Protein AF-A0A9X5XF26-F1 (afdb_monomer_lite)

Structure (mmCIF, N/CA/C/O backbone):
data_AF-A0A9X5XF26-F1
#
_entry.id   AF-A0A9X5XF26-F1
#
loop_
_atom_site.group_PDB
_atom_site.id
_atom_site.type_symbol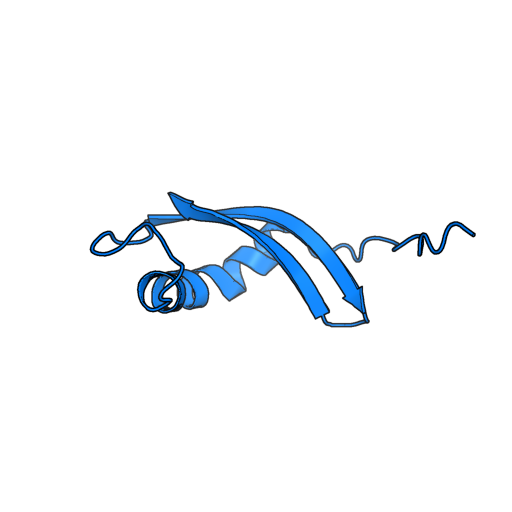
_atom_site.label_atom_id
_atom_site.label_alt_id
_atom_site.label_comp_id
_atom_site.label_asym_id
_atom_site.label_entity_id
_atom_site.label_seq_id
_atom_site.pdbx_PDB_ins_code
_atom_site.Cartn_x
_atom_site.Cartn_y
_atom_site.Cartn_z
_atom_site.occupancy
_atom_site.B_iso_or_equiv
_atom_site.auth_seq_id
_atom_site.auth_comp_id
_atom_site.auth_asym_id
_atom_site.auth_atom_id
_atom_site.pdbx_PDB_model_num
ATOM 1 N N . MET A 1 1 ? -1.810 9.503 -30.184 1.00 46.94 1 MET A N 1
ATOM 2 C CA . MET A 1 1 ? -0.499 8.831 -30.039 1.00 46.94 1 MET A CA 1
ATOM 3 C C . MET A 1 1 ? -0.500 8.064 -28.727 1.00 46.94 1 MET A C 1
ATOM 5 O O . MET A 1 1 ? -0.659 8.720 -27.702 1.00 46.94 1 MET A O 1
ATOM 9 N N . PRO A 1 2 ? -0.393 6.727 -28.699 1.00 49.44 2 PRO A N 1
ATOM 10 C CA . PRO A 1 2 ? -0.294 6.025 -27.431 1.00 49.44 2 PRO A CA 1
ATOM 11 C C . PRO A 1 2 ? 1.144 6.178 -26.926 1.00 49.44 2 PRO A C 1
ATOM 13 O O . PRO A 1 2 ? 2.067 5.560 -27.448 1.00 49.44 2 PRO A O 1
ATOM 16 N N . LYS A 1 3 ? 1.356 7.035 -25.923 1.00 59.97 3 LYS A N 1
ATOM 17 C CA . LYS A 1 3 ? 2.614 7.080 -25.166 1.00 59.97 3 LYS A CA 1
ATOM 18 C C . LYS A 1 3 ? 2.546 6.030 -24.056 1.00 59.97 3 LYS A C 1
ATOM 20 O O . LYS A 1 3 ? 2.640 6.348 -22.878 1.00 59.97 3 LYS A O 1
ATOM 25 N N . THR A 1 4 ? 2.319 4.777 -24.433 1.00 60.47 4 THR A N 1
ATOM 26 C CA . THR A 1 4 ? 2.368 3.666 -23.485 1.00 60.47 4 THR A CA 1
ATOM 27 C C . THR A 1 4 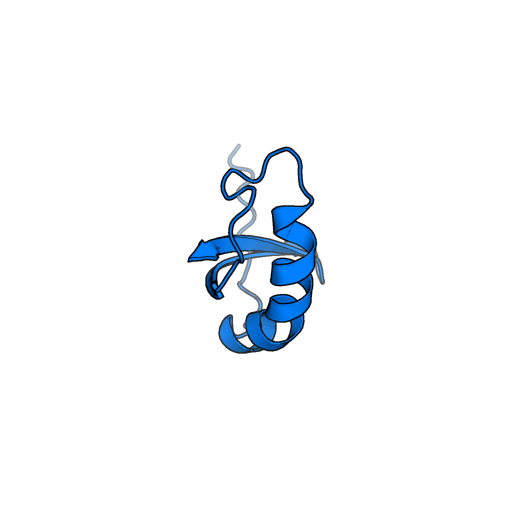? 3.802 3.171 -23.473 1.00 60.47 4 THR A C 1
ATOM 29 O O . THR A 1 4 ? 4.222 2.429 -24.357 1.00 60.47 4 THR A O 1
ATOM 32 N N . ALA A 1 5 ? 4.588 3.647 -22.509 1.00 61.22 5 ALA A N 1
ATOM 33 C CA . ALA A 1 5 ? 5.878 3.038 -22.234 1.00 61.22 5 ALA A CA 1
ATOM 34 C C . ALA A 1 5 ? 5.618 1.599 -21.770 1.00 61.22 5 ALA A C 1
ATOM 36 O O . ALA A 1 5 ? 4.967 1.381 -20.749 1.00 61.22 5 ALA A O 1
ATOM 37 N N . LEU A 1 6 ? 6.086 0.619 -22.542 1.00 56.47 6 LEU A N 1
ATOM 38 C CA . LEU A 1 6 ? 6.098 -0.776 -22.117 1.00 56.47 6 LEU A CA 1
ATOM 39 C C . LEU A 1 6 ? 7.192 -0.912 -21.061 1.00 56.47 6 LEU A C 1
ATOM 41 O O . LEU A 1 6 ? 8.370 -1.060 -21.383 1.00 56.47 6 LEU A O 1
ATOM 45 N N . HIS A 1 7 ? 6.802 -0.782 -19.797 1.00 55.44 7 HIS A N 1
ATOM 46 C CA . HIS A 1 7 ? 7.716 -0.987 -18.685 1.00 55.44 7 HIS A CA 1
ATOM 47 C C . HIS A 1 7 ? 7.933 -2.489 -18.511 1.00 55.44 7 HIS A C 1
ATOM 49 O O . HIS A 1 7 ? 6.981 -3.250 -18.325 1.00 55.44 7 HIS A O 1
ATOM 55 N N . ARG A 1 8 ? 9.185 -2.931 -18.646 1.00 58.22 8 ARG A N 1
ATOM 56 C CA . ARG A 1 8 ? 9.572 -4.300 -18.316 1.00 58.22 8 ARG A CA 1
ATOM 57 C C . ARG A 1 8 ? 9.646 -4.360 -16.791 1.00 58.22 8 ARG A C 1
ATOM 59 O O . ARG A 1 8 ? 10.448 -3.615 -16.237 1.00 58.22 8 ARG A O 1
ATOM 66 N N . PRO A 1 9 ? 8.850 -5.201 -16.112 1.00 56.00 9 PRO A N 1
ATOM 67 C CA . PRO A 1 9 ? 8.897 -5.267 -14.662 1.00 56.00 9 PRO A CA 1
ATOM 68 C C . PRO A 1 9 ? 10.311 -5.664 -14.235 1.00 56.00 9 PRO A C 1
ATOM 70 O O . PRO A 1 9 ? 10.793 -6.740 -14.589 1.00 56.00 9 PRO A O 1
ATOM 73 N N . GLY A 1 10 ? 10.991 -4.791 -13.494 1.00 57.56 10 GLY A N 1
ATOM 74 C CA . GLY A 1 10 ? 12.102 -5.222 -12.664 1.00 57.56 10 GLY A CA 1
ATOM 75 C C . GLY A 1 10 ? 11.564 -6.256 -11.675 1.00 57.56 10 GLY A C 1
ATOM 76 O O . GLY A 1 10 ? 10.588 -5.984 -10.976 1.00 57.56 10 GLY A O 1
ATOM 77 N N . SER A 1 11 ? 12.164 -7.448 -11.631 1.00 58.94 11 SER A N 1
ATOM 78 C CA . SER A 1 11 ? 11.780 -8.542 -10.724 1.00 58.94 11 SER A CA 1
ATOM 79 C C . SER A 1 11 ? 12.159 -8.246 -9.268 1.00 58.94 11 SER A C 1
ATOM 81 O O . SER A 1 11 ? 12.823 -9.046 -8.612 1.00 58.94 11 SER A O 1
ATOM 83 N N . HIS A 1 12 ? 11.757 -7.097 -8.728 1.00 60.56 12 HIS A N 1
ATOM 84 C CA . HIS A 1 12 ? 11.761 -6.923 -7.286 1.00 60.56 12 HIS A CA 1
ATOM 85 C C . HIS A 1 12 ? 10.650 -7.802 -6.720 1.00 60.56 12 HIS A C 1
ATOM 87 O O . HIS A 1 12 ? 9.468 -7.502 -6.892 1.00 60.56 12 HIS A O 1
ATOM 93 N N . ALA A 1 13 ? 11.028 -8.901 -6.065 1.00 67.06 13 ALA A N 1
ATOM 94 C CA . ALA A 1 13 ? 10.075 -9.765 -5.386 1.00 67.06 13 ALA A CA 1
ATOM 95 C C . ALA A 1 13 ? 9.269 -8.912 -4.382 1.00 67.06 13 ALA A C 1
ATOM 97 O O . ALA A 1 13 ? 9.870 -8.357 -3.455 1.00 67.06 13 ALA A O 1
ATOM 98 N N . PRO A 1 14 ? 7.933 -8.792 -4.529 1.00 68.62 14 PRO A N 1
ATOM 99 C CA . PRO A 1 14 ? 7.112 -7.915 -3.689 1.00 68.62 14 PRO A CA 1
ATOM 100 C C . PRO A 1 14 ? 7.279 -8.182 -2.188 1.00 68.62 14 PRO A C 1
ATOM 102 O O . PRO A 1 14 ? 7.241 -7.256 -1.382 1.00 68.62 14 PRO A O 1
ATOM 105 N N . ALA A 1 15 ? 7.541 -9.441 -1.823 1.00 70.50 15 ALA A N 1
ATOM 106 C CA . ALA A 1 15 ? 7.829 -9.851 -0.454 1.00 70.50 15 ALA A CA 1
ATOM 107 C C . ALA A 1 15 ? 9.120 -9.220 0.104 1.00 70.50 15 ALA A C 1
ATOM 109 O O . ALA A 1 15 ? 9.107 -8.709 1.218 1.00 70.50 15 ALA A O 1
ATOM 110 N N . ALA A 1 16 ? 10.210 -9.191 -0.672 1.00 77.44 16 ALA A N 1
ATOM 111 C CA . ALA A 1 16 ? 11.490 -8.635 -0.225 1.00 77.44 16 ALA A CA 1
ATOM 112 C C . ALA A 1 16 ? 11.425 -7.109 -0.041 1.00 77.44 16 ALA A C 1
ATOM 114 O O . ALA A 1 16 ? 11.953 -6.575 0.936 1.00 77.44 16 ALA A O 1
ATOM 115 N N . LEU A 1 17 ? 10.719 -6.409 -0.939 1.00 77.44 17 LEU A N 1
ATOM 116 C CA . LEU A 1 17 ? 10.445 -4.974 -0.793 1.00 77.44 17 LEU A CA 1
ATOM 117 C C . LEU A 1 17 ? 9.649 -4.684 0.481 1.00 77.44 17 LEU A C 1
ATOM 119 O O . LEU A 1 17 ? 9.965 -3.752 1.222 1.00 77.44 17 LEU A O 1
ATOM 123 N N . LEU A 1 18 ? 8.627 -5.497 0.749 1.00 81.12 18 LEU A N 1
ATOM 124 C CA . LEU A 1 18 ? 7.779 -5.330 1.918 1.00 81.12 18 LEU A CA 1
ATOM 125 C C . LEU A 1 18 ? 8.552 -5.569 3.219 1.00 81.12 18 LEU A C 1
ATOM 127 O O . LEU A 1 18 ? 8.378 -4.795 4.151 1.00 81.12 18 LEU A O 1
ATOM 131 N N . THR A 1 19 ? 9.442 -6.563 3.285 1.00 83.81 19 THR A N 1
ATOM 132 C CA . THR A 1 19 ? 10.286 -6.794 4.472 1.00 83.81 19 THR A CA 1
ATOM 133 C C . THR A 1 19 ? 11.104 -5.556 4.842 1.00 83.81 19 THR A C 1
ATOM 135 O O . THR A 1 19 ? 11.196 -5.218 6.019 1.00 83.81 19 THR A O 1
ATOM 138 N N . SER A 1 20 ? 11.656 -4.847 3.853 1.00 85.44 20 SER A N 1
ATOM 139 C CA . SER A 1 20 ? 12.442 -3.634 4.103 1.00 85.44 20 SER A CA 1
ATOM 140 C C . SER A 1 20 ? 11.582 -2.410 4.444 1.00 85.44 20 SER A C 1
ATOM 142 O O . SER A 1 20 ? 12.010 -1.574 5.237 1.00 85.44 20 SER A O 1
ATOM 144 N N . LEU A 1 21 ? 10.384 -2.284 3.862 1.00 89.56 21 LEU A N 1
ATOM 145 C CA . LEU A 1 21 ? 9.544 -1.086 3.990 1.00 89.56 21 LEU A CA 1
ATOM 146 C C . LEU A 1 21 ? 8.463 -1.181 5.074 1.00 89.56 21 LEU A C 1
ATOM 148 O O . LEU A 1 21 ? 7.940 -0.145 5.482 1.00 89.56 21 LEU A O 1
ATOM 152 N N . ALA A 1 22 ? 8.107 -2.382 5.539 1.00 90.75 22 ALA A N 1
ATOM 153 C CA . ALA A 1 22 ? 6.944 -2.594 6.400 1.00 90.75 22 ALA A CA 1
ATOM 154 C C . ALA A 1 22 ? 7.001 -1.761 7.685 1.00 90.75 22 ALA A C 1
ATOM 156 O O . ALA A 1 22 ? 6.054 -1.038 7.980 1.00 90.75 22 ALA A O 1
ATOM 157 N N . GLU A 1 23 ? 8.114 -1.804 8.419 1.00 91.62 23 GLU A N 1
ATOM 158 C CA . GLU A 1 23 ? 8.267 -1.036 9.662 1.00 91.62 23 GLU A CA 1
ATOM 159 C C . GLU A 1 23 ? 8.193 0.474 9.430 1.00 91.62 23 GLU A C 1
ATOM 161 O O . GLU A 1 23 ? 7.499 1.194 10.151 1.00 91.62 23 GLU A O 1
ATOM 166 N N . LEU A 1 24 ? 8.845 0.955 8.370 1.00 93.12 24 LEU A N 1
ATOM 167 C CA . LEU A 1 24 ? 8.823 2.368 8.007 1.00 93.12 24 LEU A CA 1
ATOM 168 C C . LEU A 1 24 ? 7.395 2.826 7.688 1.00 93.12 24 LEU A C 1
ATOM 170 O O . LEU A 1 24 ? 6.940 3.850 8.201 1.00 93.12 24 LEU A O 1
ATOM 174 N N . LEU A 1 25 ? 6.662 2.050 6.887 1.00 93.69 25 LEU A N 1
ATOM 175 C CA . LEU A 1 25 ? 5.284 2.359 6.511 1.00 93.69 25 LEU A CA 1
ATOM 176 C C . LEU A 1 25 ? 4.325 2.277 7.705 1.00 93.69 25 LEU A C 1
ATOM 178 O O . LEU A 1 25 ? 3.481 3.163 7.842 1.00 93.69 25 LEU A O 1
ATOM 182 N N . ARG A 1 26 ? 4.479 1.294 8.605 1.00 93.38 26 ARG A N 1
ATOM 183 C CA . ARG A 1 26 ? 3.678 1.175 9.841 1.00 93.38 26 ARG A CA 1
ATOM 184 C C . ARG A 1 26 ? 3.787 2.417 10.720 1.00 93.38 26 ARG A C 1
ATOM 186 O O . ARG A 1 26 ? 2.789 2.868 11.274 1.00 93.38 26 ARG A O 1
ATOM 193 N N . GLN A 1 27 ? 4.979 2.999 10.822 1.00 93.69 27 GLN A N 1
ATOM 194 C CA . GLN A 1 27 ? 5.213 4.192 11.639 1.00 93.69 27 GLN A CA 1
ATOM 195 C C . GLN A 1 27 ? 4.810 5.490 10.926 1.00 93.69 27 GLN A C 1
ATOM 197 O O . GLN A 1 27 ? 4.398 6.461 11.568 1.00 93.69 27 GLN A O 1
ATOM 202 N N . TRP A 1 28 ? 4.940 5.532 9.599 1.00 94.56 28 TRP A N 1
ATOM 203 C CA . TRP A 1 28 ? 4.727 6.737 8.802 1.00 94.56 28 TRP A CA 1
ATOM 204 C C . TRP A 1 28 ? 3.266 6.955 8.385 1.00 94.56 28 TRP A C 1
ATOM 206 O O . TRP A 1 28 ? 2.786 8.091 8.468 1.00 94.56 28 TRP A O 1
ATOM 216 N N . LEU A 1 29 ? 2.547 5.900 7.975 1.00 94.81 29 LEU A N 1
ATOM 217 C CA . LEU A 1 29 ? 1.170 5.986 7.464 1.00 94.81 29 LEU A CA 1
ATOM 218 C C . LEU A 1 29 ? 0.202 6.645 8.463 1.00 94.81 29 LEU A C 1
ATOM 220 O O . LEU A 1 29 ? -0.453 7.617 8.075 1.00 94.81 29 LEU A O 1
ATOM 224 N N . PRO A 1 30 ? 0.158 6.257 9.757 1.00 94.31 30 PRO A N 1
ATOM 225 C CA . PRO A 1 30 ? -0.752 6.872 10.727 1.00 94.31 30 PRO A CA 1
ATOM 226 C C . PRO A 1 30 ? -0.539 8.375 10.919 1.00 94.31 30 PRO A C 1
ATOM 228 O O . PRO A 1 30 ? -1.458 9.084 11.334 1.00 94.31 30 PRO A O 1
ATOM 231 N N . ARG A 1 31 ? 0.651 8.897 10.594 1.00 94.44 31 ARG A N 1
ATOM 232 C CA . ARG A 1 31 ? 0.984 10.325 10.707 1.00 94.44 31 ARG A CA 1
ATOM 233 C C . ARG A 1 31 ? 0.453 11.148 9.528 1.00 94.44 31 ARG A C 1
ATOM 235 O O . ARG A 1 31 ? 0.295 12.357 9.659 1.00 94.44 31 ARG A O 1
ATOM 242 N N . GLN A 1 32 ? 0.091 10.521 8.408 1.00 95.81 32 GLN A N 1
ATOM 243 C CA . GLN A 1 32 ? -0.340 11.230 7.200 1.00 95.81 32 GLN A CA 1
ATOM 244 C C . GLN A 1 32 ? -1.779 11.720 7.289 1.00 95.81 32 GLN A C 1
ATOM 246 O O . GLN A 1 32 ? -2.667 10.981 7.698 1.00 95.81 32 GLN A O 1
ATOM 251 N N . ARG A 1 33 ? -2.047 12.969 6.895 1.00 96.44 33 ARG A N 1
ATOM 252 C CA . ARG A 1 33 ? -3.399 13.561 6.983 1.00 96.44 33 ARG A CA 1
ATOM 253 C C . ARG A 1 33 ? -4.443 12.828 6.137 1.00 96.44 33 ARG A C 1
ATOM 255 O O . ARG A 1 33 ? -5.603 12.803 6.517 1.00 96.44 33 ARG A O 1
ATOM 262 N N . TRP A 1 34 ? -4.021 12.240 5.023 1.00 96.19 34 TRP A N 1
ATOM 263 C CA . TRP A 1 34 ? -4.879 11.491 4.103 1.00 96.19 34 TRP A CA 1
ATOM 264 C C . TRP A 1 34 ? -5.116 10.037 4.535 1.00 96.19 34 TRP A C 1
A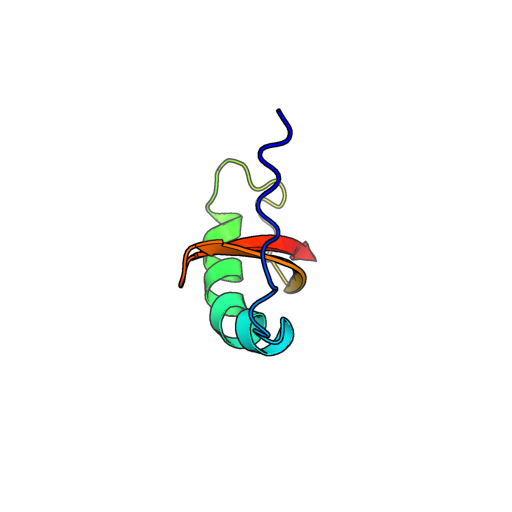TOM 266 O O . TRP A 1 34 ? -5.972 9.368 3.964 1.00 96.19 34 TRP A O 1
ATOM 276 N N . PHE A 1 35 ? -4.369 9.525 5.519 1.00 95.88 35 PHE A N 1
ATOM 277 C CA . PHE A 1 35 ? -4.544 8.153 5.981 1.00 95.88 35 PHE A CA 1
ATOM 278 C C . PHE A 1 35 ? -5.803 8.043 6.842 1.00 95.88 35 PHE A C 1
ATOM 280 O O . PHE A 1 35 ? -5.890 8.669 7.899 1.00 95.88 35 PHE A O 1
ATOM 287 N N . ALA A 1 36 ? -6.765 7.238 6.390 1.00 94.00 36 ALA A N 1
ATOM 288 C CA . ALA A 1 36 ? -8.082 7.128 7.012 1.00 94.00 36 ALA A CA 1
ATOM 289 C C . ALA A 1 36 ? -8.095 6.314 8.325 1.00 94.00 36 ALA A C 1
ATOM 291 O O . ALA A 1 36 ? -8.973 6.528 9.154 1.00 94.00 36 ALA A O 1
ATOM 292 N N . GLY A 1 37 ? -7.117 5.430 8.564 1.00 91.75 37 GLY A N 1
ATOM 293 C CA . GLY A 1 37 ? -7.033 4.572 9.760 1.00 91.75 37 GLY A CA 1
ATOM 294 C C . GLY A 1 37 ? -6.526 5.279 11.026 1.00 91.75 37 GLY A C 1
ATOM 295 O O . GLY A 1 37 ? -5.706 4.735 11.761 1.00 91.75 37 GLY A O 1
ATOM 296 N N . LYS A 1 38 ? -6.932 6.529 11.273 1.00 90.06 38 LYS A N 1
ATOM 297 C CA . LYS A 1 38 ? -6.442 7.319 12.416 1.00 90.06 38 LYS A CA 1
ATOM 298 C C . LYS A 1 38 ? -6.783 6.665 13.750 1.00 90.06 38 LYS A C 1
ATOM 300 O O . LYS A 1 38 ? -7.856 6.095 13.917 1.00 90.06 38 LYS A O 1
ATOM 305 N N . GLY A 1 39 ? -5.854 6.768 14.701 1.00 87.19 39 GLY A N 1
ATOM 306 C CA . GLY A 1 39 ? -6.003 6.186 16.037 1.00 87.19 39 GLY A CA 1
ATOM 307 C C . GLY A 1 39 ? -5.888 4.660 16.085 1.00 87.19 39 GLY A C 1
ATOM 308 O O . GLY A 1 39 ? -5.895 4.110 17.180 1.00 87.19 39 GLY A O 1
ATOM 309 N N . HIS A 1 40 ? -5.735 3.988 14.938 1.00 90.19 40 HIS A N 1
ATOM 310 C CA . HIS A 1 40 ? -5.606 2.538 14.853 1.00 90.19 40 HIS A CA 1
ATOM 311 C C . HIS A 1 40 ? -4.182 2.158 14.422 1.00 90.19 40 HIS A C 1
ATOM 313 O O . HIS A 1 40 ? -3.624 2.791 13.517 1.00 90.19 40 HIS A O 1
ATOM 319 N N . PRO A 1 41 ? -3.561 1.156 15.068 1.00 89.31 41 PRO A N 1
ATOM 320 C CA . PRO A 1 41 ? -2.269 0.649 14.632 1.00 89.31 41 PRO A CA 1
ATOM 321 C C . PRO A 1 41 ? -2.404 -0.044 13.271 1.00 89.31 41 PRO A C 1
ATOM 323 O O . PRO A 1 41 ? -3.390 -0.725 13.013 1.00 89.31 41 PRO A O 1
ATOM 326 N N . VAL A 1 42 ? -1.390 0.095 12.416 1.00 93.62 42 VAL A N 1
ATOM 327 C CA . VAL A 1 42 ? -1.295 -0.671 11.164 1.00 93.62 42 VAL A CA 1
ATOM 328 C C . VAL A 1 42 ? -0.688 -2.031 11.492 1.00 93.62 42 VAL A C 1
ATOM 330 O O . VAL A 1 42 ? 0.501 -2.112 11.807 1.00 93.62 42 VAL A O 1
ATOM 333 N N . THR A 1 43 ? -1.496 -3.088 11.446 1.00 91.81 43 THR A N 1
ATOM 334 C CA . THR A 1 43 ? -1.084 -4.431 11.891 1.00 91.81 43 THR A CA 1
ATOM 335 C C . THR A 1 43 ? -0.604 -5.289 10.725 1.00 91.81 43 THR A C 1
ATOM 337 O O . THR A 1 43 ? 0.433 -5.953 10.818 1.00 91.81 43 THR A O 1
ATOM 340 N N . GLY A 1 44 ? -1.281 -5.180 9.582 1.00 90.50 44 GLY A N 1
ATOM 341 C CA . GLY A 1 44 ? -0.914 -5.837 8.335 1.00 90.50 44 GLY A CA 1
ATOM 342 C C . GLY A 1 44 ? -0.516 -4.840 7.252 1.00 90.50 44 GLY A C 1
ATOM 343 O O . GLY A 1 44 ? -1.076 -3.750 7.139 1.00 90.50 44 GLY A O 1
ATOM 344 N N . LEU A 1 45 ? 0.456 -5.230 6.429 1.00 92.50 45 LEU A N 1
ATOM 345 C CA . LEU A 1 45 ? 0.777 -4.559 5.173 1.00 92.50 45 LEU A CA 1
ATOM 346 C C . LEU A 1 45 ? 0.965 -5.617 4.093 1.00 92.50 45 LEU A C 1
ATOM 348 O O . LEU A 1 45 ? 1.581 -6.648 4.345 1.00 92.50 45 LEU A O 1
ATOM 352 N N . SER A 1 46 ? 0.476 -5.351 2.888 1.00 90.62 46 SER A N 1
ATOM 353 C CA . SER A 1 46 ? 0.762 -6.169 1.708 1.00 90.62 46 SER A CA 1
ATOM 354 C C . SER A 1 46 ? 0.940 -5.300 0.466 1.00 90.62 46 SER A C 1
ATOM 356 O O . SER A 1 46 ? 0.248 -4.294 0.288 1.00 90.62 46 SER A O 1
ATOM 358 N N . VAL A 1 47 ? 1.886 -5.678 -0.399 1.00 90.44 47 VAL A N 1
ATOM 359 C CA . VAL A 1 47 ? 2.055 -5.046 -1.716 1.00 90.44 47 VAL A CA 1
ATOM 360 C C . VAL A 1 47 ? 1.032 -5.657 -2.664 1.00 90.44 47 VAL A C 1
ATOM 362 O O . VAL A 1 47 ? 1.090 -6.849 -2.954 1.00 90.44 47 VAL A O 1
ATOM 365 N N . VAL A 1 48 ? 0.103 -4.836 -3.146 1.00 90.81 48 VAL A N 1
ATOM 366 C CA . VAL A 1 48 ? -0.896 -5.229 -4.148 1.00 90.81 48 VAL A CA 1
ATOM 367 C C . VAL A 1 48 ? -0.287 -5.166 -5.546 1.00 90.81 48 VAL A C 1
ATOM 369 O O . VAL A 1 48 ? -0.490 -6.067 -6.355 1.00 90.81 48 VAL A O 1
ATOM 372 N N . SER A 1 49 ? 0.478 -4.112 -5.830 1.00 87.94 49 SER A N 1
ATOM 373 C CA . SER A 1 49 ? 1.240 -3.979 -7.070 1.00 87.94 49 SER A CA 1
ATOM 374 C C . SER A 1 49 ? 2.477 -3.108 -6.876 1.00 87.94 49 SER A C 1
ATOM 376 O O . SER A 1 49 ? 2.510 -2.213 -6.025 1.00 87.94 49 SER A O 1
ATOM 378 N N . SER A 1 50 ? 3.501 -3.378 -7.682 1.00 89.56 50 SER A N 1
ATOM 379 C CA . SER A 1 50 ? 4.706 -2.567 -7.802 1.00 89.56 50 SER A CA 1
ATOM 380 C C . SER A 1 50 ? 4.961 -2.265 -9.274 1.00 89.56 50 SER A C 1
ATOM 382 O O . SER A 1 50 ? 4.990 -3.161 -10.116 1.00 89.56 50 SER A O 1
ATOM 384 N N . THR A 1 51 ? 5.155 -0.988 -9.579 1.00 89.19 51 THR A N 1
ATOM 385 C 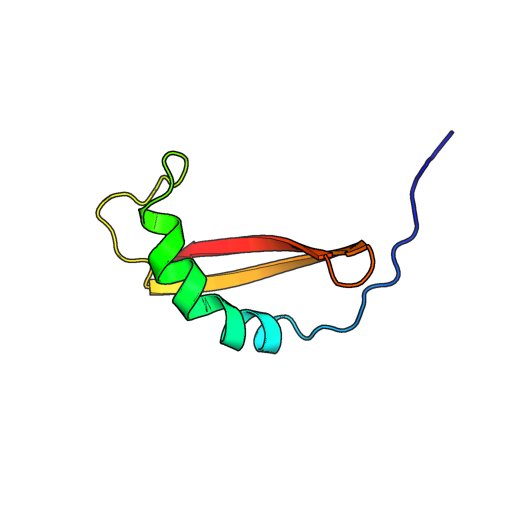CA . THR A 1 51 ? 5.486 -0.524 -10.926 1.00 89.19 51 THR A CA 1
ATOM 386 C C . THR A 1 51 ? 6.729 0.335 -10.830 1.00 89.19 51 THR A C 1
ATOM 388 O O . THR A 1 51 ? 6.713 1.368 -10.162 1.00 89.19 51 THR A O 1
ATOM 391 N N . GLU A 1 52 ? 7.810 -0.067 -11.488 1.00 88.38 52 GLU A N 1
ATOM 392 C CA . GLU A 1 52 ? 8.955 0.822 -11.657 1.00 88.38 52 GLU A CA 1
ATOM 393 C C . GLU A 1 52 ? 8.568 1.938 -12.631 1.00 88.38 52 GLU A C 1
ATOM 395 O O . GLU A 1 52 ? 8.011 1.678 -13.691 1.00 88.38 52 GLU A O 1
ATOM 400 N N . LEU A 1 53 ? 8.776 3.196 -12.245 1.00 89.12 53 LEU A N 1
ATOM 401 C CA . LEU A 1 53 ? 8.502 4.354 -13.102 1.00 89.12 53 LEU A CA 1
ATOM 402 C C . LEU A 1 53 ? 9.765 4.747 -13.874 1.00 89.12 53 LEU A C 1
ATOM 404 O O . LEU A 1 53 ? 9.719 5.023 -15.072 1.00 89.12 53 LEU A O 1
ATOM 408 N N . TYR A 1 54 ? 10.904 4.704 -13.189 1.00 88.75 54 TYR A N 1
ATOM 409 C CA . TYR A 1 54 ? 12.256 4.890 -13.710 1.00 88.75 54 TYR A CA 1
ATOM 410 C C . TYR A 1 54 ? 13.239 4.126 -12.802 1.00 88.75 54 TYR A C 1
ATOM 412 O O . TYR A 1 54 ? 12.842 3.777 -11.689 1.00 88.75 54 TYR A O 1
ATOM 420 N N . PRO A 1 55 ? 14.491 3.868 -13.231 1.00 86.31 55 PRO A N 1
ATOM 421 C CA . PRO A 1 55 ? 15.453 3.090 -12.451 1.00 86.31 55 PRO A CA 1
ATOM 422 C C . PRO A 1 55 ? 15.561 3.549 -10.992 1.00 86.31 55 PRO A C 1
ATOM 424 O O . PRO A 1 55 ? 15.951 4.685 -10.720 1.00 86.31 55 PRO A O 1
ATOM 427 N N . GLY A 1 56 ? 15.194 2.668 -10.060 1.00 84.25 56 GLY A N 1
ATOM 428 C CA . GLY A 1 56 ? 15.242 2.944 -8.619 1.00 84.25 56 GLY A CA 1
ATOM 429 C C . GLY A 1 56 ? 14.053 3.734 -8.054 1.00 84.25 56 GLY A C 1
ATOM 430 O O . GLY A 1 56 ? 14.067 4.087 -6.876 1.00 84.25 56 GLY A O 1
ATOM 431 N N . CYS A 1 57 ? 13.007 3.992 -8.844 1.00 89.62 57 CYS A N 1
ATOM 432 C CA . CYS A 1 57 ? 11.761 4.591 -8.372 1.00 89.62 57 CYS A CA 1
ATOM 433 C C . CYS A 1 57 ? 10.570 3.688 -8.638 1.00 89.62 57 CYS A C 1
ATOM 435 O O . CYS A 1 57 ? 10.189 3.423 -9.780 1.00 89.62 57 CYS A O 1
ATOM 437 N N . LEU A 1 58 ? 9.954 3.259 -7.542 1.00 90.19 58 LEU A N 1
ATOM 438 C CA . LEU A 1 58 ? 8.807 2.374 -7.549 1.00 90.19 58 LEU A CA 1
ATOM 439 C C . LEU A 1 58 ? 7.559 3.144 -7.121 1.00 90.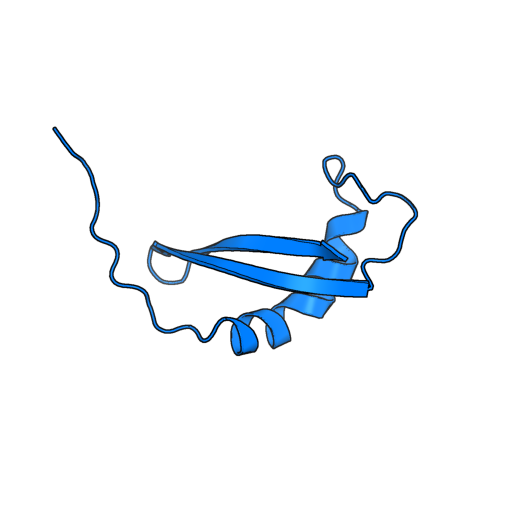19 58 LEU A C 1
ATOM 441 O O . LEU A 1 58 ? 7.532 3.775 -6.065 1.00 90.19 58 LEU A O 1
ATOM 445 N N . HIS A 1 59 ? 6.503 3.030 -7.917 1.00 90.88 59 HIS A N 1
ATOM 446 C CA . HIS A 1 59 ? 5.146 3.299 -7.477 1.00 90.88 59 HIS A CA 1
ATOM 447 C C . HIS A 1 59 ? 4.574 2.027 -6.849 1.00 90.88 59 HIS A C 1
ATOM 449 O O . HIS A 1 59 ? 4.545 0.971 -7.487 1.00 90.88 59 HIS A O 1
ATOM 455 N N . LEU A 1 60 ? 4.112 2.129 -5.604 1.00 91.12 60 LEU A N 1
ATOM 456 C CA . LEU A 1 60 ? 3.586 1.002 -4.841 1.00 91.12 60 LEU A CA 1
ATOM 457 C C . LEU A 1 60 ? 2.105 1.208 -4.545 1.00 91.12 60 LEU A C 1
ATOM 459 O O . LEU A 1 60 ? 1.707 2.258 -4.041 1.00 91.12 60 LEU A O 1
ATOM 463 N N . LEU A 1 61 ? 1.307 0.173 -4.796 1.00 93.56 61 LEU A N 1
ATOM 464 C CA . LEU A 1 61 ? -0.035 0.065 -4.246 1.00 93.56 61 LEU A CA 1
ATOM 465 C C . LEU A 1 61 ? 0.015 -0.868 -3.038 1.00 93.56 61 LEU A C 1
ATOM 467 O O . LEU A 1 61 ? 0.376 -2.038 -3.166 1.00 93.56 61 LEU A O 1
ATOM 471 N N . ILE A 1 62 ? -0.345 -0.344 -1.869 1.00 92.38 62 ILE A N 1
ATOM 472 C CA . ILE A 1 62 ? -0.260 -1.051 -0.591 1.00 92.38 62 ILE A CA 1
ATOM 473 C C . ILE A 1 62 ? -1.658 -1.212 0.000 1.00 92.38 62 ILE A C 1
ATOM 475 O O . ILE A 1 62 ? -2.454 -0.273 -0.009 1.00 92.38 62 ILE A O 1
ATOM 479 N N . ARG A 1 63 ? -1.936 -2.392 0.551 1.00 92.38 63 ARG A N 1
ATOM 480 C CA . ARG A 1 63 ? -3.096 -2.650 1.408 1.00 92.38 63 ARG A CA 1
ATOM 481 C C . ARG A 1 63 ? -2.643 -2.683 2.863 1.00 92.38 63 ARG A C 1
ATOM 483 O O 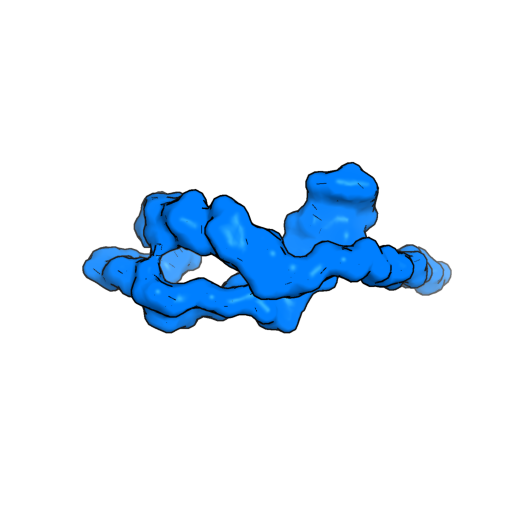. ARG A 1 63 ? -1.639 -3.321 3.176 1.00 92.38 63 ARG A O 1
ATOM 490 N N . THR A 1 64 ? -3.397 -2.012 3.724 1.00 93.44 64 THR A N 1
ATOM 491 C CA . THR A 1 64 ? -3.236 -2.032 5.184 1.00 93.44 64 THR A CA 1
ATOM 492 C C . THR A 1 64 ? -4.370 -2.832 5.818 1.00 93.44 64 THR A C 1
ATOM 494 O O . THR A 1 64 ? -5.499 -2.737 5.329 1.00 93.44 64 THR A O 1
ATOM 497 N N . GLU A 1 65 ? -4.073 -3.564 6.893 1.00 86.44 65 GLU A N 1
ATOM 498 C CA . GLU A 1 65 ? -5.056 -4.246 7.756 1.00 86.44 65 GLU A CA 1
ATOM 499 C C . GLU A 1 65 ? -5.092 -3.640 9.161 1.00 86.44 65 GLU A C 1
ATOM 501 O O . GLU A 1 65 ? -3.998 -3.436 9.760 1.00 86.44 65 GLU A O 1
#

Foldseek 3Di:
DPPDDPADDDPPPQVVVCVVCVVVCQVVLLVDPPRPQHPDGFPDKGFPDWDAPDVPDIDTDMDTD

Radius of gyration: 14.16 Å; chains: 1; bounding box: 24×23×46 Å

Secondary structure (DSSP, 8-state):
------PPPP---HHHHHHHHHHHHHHHGGGSTT-S-TTS----EEEEEEEEEETTEEEEEEEE-

Sequence (65 aa):
MPKTALHRPGSHAPAALLTSLAELLRQWLPRQRWFAGKGHPVTGLSVVSSTELYPGCLHLLIRTE

pLDDT: mean 83.19, std 13.98, range [46.94, 96.44]